Protein AF-A0A961RRI5-F1 (afdb_monomer)

Foldseek 3Di:
DDDDDPVVLVPDDLVRQLVVCVVVVNPPSVVDDSVRD

Nearest PDB structures (foldseek):
  6xav-assembly1_E  TM=8.875E-01  e=4.992E-01  Escherichia coli K-12
  4reb-assembly1_A  TM=7.713E-01  e=3.671E+00  Homo sapiens

Radius of gyration: 9.48 Å; Cα contacts (8 Å, |Δi|>4): 16; chains: 1; bounding box: 20×20×20 Å

Mean predicted aligned error: 3.46 Å

Sequence (37 aa):
MQQMKLQELKAKTPTDLVSFAEGLEVENASTMRKQEL

Solvent-accessible surface area (backbone atoms only — not comparable to full-atom values): 2445 Å² total; per-residue (Å²): 131,92,87,78,56,70,69,60,62,68,71,47,52,65,68,57,45,28,55,53,34,47,76,68,69,42,80,68,36,87,76,52,51,78,88,78,100

Structure (mmCIF, N/CA/C/O backbone):
data_AF-A0A961RRI5-F1
#
_entry.id   AF-A0A961RRI5-F1
#
loop_
_atom_site.group_PDB
_atom_site.id
_atom_site.type_symbol
_atom_site.label_atom_id
_atom_site.label_alt_id
_atom_site.label_comp_id
_atom_site.label_asym_id
_atom_site.label_entity_id
_atom_site.label_seq_id
_atom_site.pdbx_PDB_ins_code
_atom_site.Cartn_x
_atom_site.Cartn_y
_atom_site.Cartn_z
_atom_site.occupancy
_atom_site.B_iso_or_equiv
_atom_site.auth_seq_id
_atom_site.auth_comp_id
_atom_site.auth_asym_id
_atom_site.auth_atom_id
_atom_site.pdbx_PDB_model_num
ATOM 1 N N . MET A 1 1 ? -11.378 11.768 -5.537 1.00 62.00 1 MET A N 1
ATOM 2 C CA . MET A 1 1 ? -10.662 10.740 -4.750 1.00 62.00 1 MET A CA 1
ATOM 3 C C . MET A 1 1 ? -11.696 9.950 -3.968 1.00 62.00 1 MET A C 1
ATOM 5 O O . MET A 1 1 ? -12.589 10.578 -3.408 1.00 62.00 1 MET A O 1
ATOM 9 N N . GLN A 1 2 ? -11.640 8.616 -3.976 1.00 70.75 2 GLN A N 1
ATOM 10 C CA . GLN A 1 2 ? -12.493 7.816 -3.093 1.00 70.75 2 GLN A CA 1
ATOM 11 C C . GLN A 1 2 ? -12.099 8.082 -1.640 1.00 70.75 2 GLN A C 1
ATOM 13 O O . GLN A 1 2 ? -10.916 8.102 -1.308 1.00 70.75 2 GLN A O 1
ATOM 18 N N . GLN A 1 3 ? -13.089 8.319 -0.785 1.00 75.81 3 GLN A N 1
ATOM 19 C CA . GLN A 1 3 ? -12.870 8.532 0.637 1.00 75.81 3 GLN A CA 1
ATOM 20 C C . GLN A 1 3 ? -13.048 7.190 1.349 1.00 75.81 3 GLN A C 1
ATOM 22 O O . GLN A 1 3 ? -14.120 6.595 1.276 1.00 75.81 3 G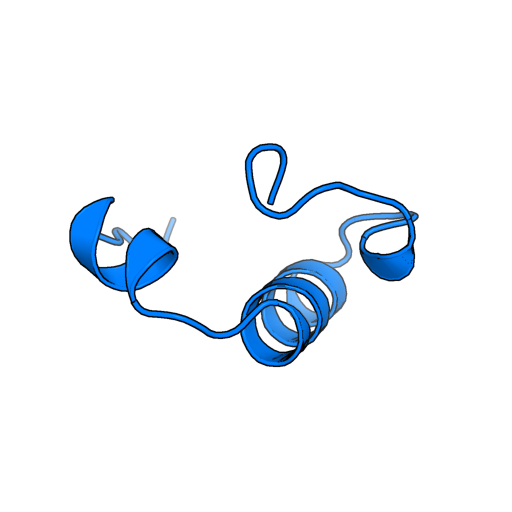LN A O 1
ATOM 27 N N . MET A 1 4 ? -11.996 6.707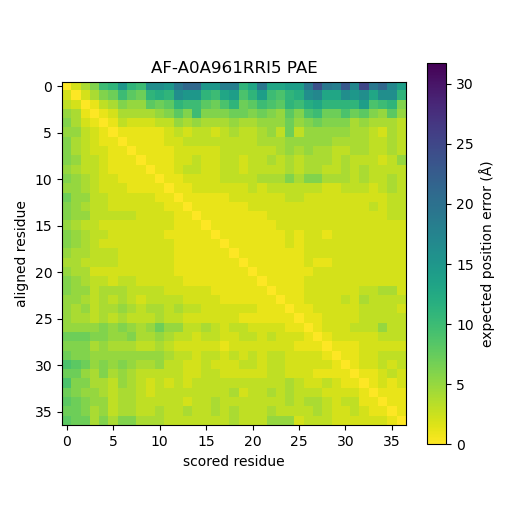 2.006 1.00 83.75 4 MET A N 1
ATOM 28 C CA . MET A 1 4 ? -11.989 5.427 2.718 1.00 83.75 4 MET A CA 1
ATOM 29 C C . MET A 1 4 ? -11.562 5.654 4.167 1.00 83.75 4 MET A C 1
ATOM 31 O O . MET A 1 4 ? -10.685 6.480 4.435 1.00 83.75 4 MET A O 1
ATOM 35 N N . LYS A 1 5 ? -12.180 4.959 5.127 1.00 89.62 5 LYS A N 1
ATOM 36 C CA . LYS A 1 5 ? -11.804 5.089 6.540 1.00 89.62 5 LYS A CA 1
ATOM 37 C C . LYS A 1 5 ? -10.594 4.211 6.846 1.00 89.62 5 LYS A C 1
ATOM 39 O O . LYS A 1 5 ? -10.513 3.065 6.417 1.00 89.62 5 LYS A O 1
ATOM 44 N N . LEU A 1 6 ? -9.701 4.701 7.708 1.00 89.12 6 LEU A N 1
ATOM 45 C CA . LEU A 1 6 ? -8.519 3.948 8.152 1.00 89.12 6 LEU A CA 1
ATOM 46 C C . LEU A 1 6 ? -8.871 2.576 8.758 1.00 89.12 6 LEU A C 1
ATOM 48 O O . LEU A 1 6 ? -8.118 1.617 8.617 1.00 89.12 6 LEU A O 1
ATOM 52 N N . GLN A 1 7 ? -10.018 2.466 9.431 1.00 89.62 7 GLN A N 1
ATOM 53 C CA . GLN A 1 7 ? -10.490 1.190 9.978 1.00 89.62 7 GLN A CA 1
ATOM 54 C C . GLN A 1 7 ? -10.792 0.156 8.884 1.00 89.62 7 GLN A C 1
ATOM 56 O O . GLN A 1 7 ? -10.509 -1.023 9.078 1.00 89.62 7 GLN A O 1
ATOM 61 N N . GLU A 1 8 ? -11.305 0.589 7.733 1.00 88.44 8 GLU A N 1
ATOM 62 C CA . GLU A 1 8 ? -11.632 -0.290 6.606 1.00 88.44 8 GLU A CA 1
ATOM 63 C C . GLU A 1 8 ? -10.360 -0.810 5.929 1.00 88.44 8 GLU A C 1
ATOM 65 O O . GLU A 1 8 ? -10.276 -1.994 5.614 1.00 88.44 8 GLU A O 1
ATOM 70 N N . LEU A 1 9 ? -9.334 0.038 5.790 1.00 88.81 9 LEU A N 1
ATOM 71 C CA . LEU A 1 9 ? -8.011 -0.372 5.302 1.00 88.81 9 LEU A CA 1
ATOM 72 C C . LEU A 1 9 ? -7.355 -1.391 6.242 1.00 88.81 9 LEU A C 1
ATOM 74 O O . LEU A 1 9 ? -6.853 -2.423 5.804 1.00 88.81 9 LEU A O 1
ATOM 78 N N . LYS A 1 10 ? -7.430 -1.165 7.559 1.00 87.44 10 LYS A N 1
ATOM 79 C CA . LYS A 1 10 ? -6.864 -2.092 8.553 1.00 87.44 10 LYS A CA 1
ATOM 80 C C . LYS A 1 10 ? -7.550 -3.460 8.564 1.00 87.44 10 LYS A C 1
ATOM 82 O O . LYS A 1 10 ? -6.875 -4.457 8.840 1.00 87.44 10 LYS A O 1
ATOM 87 N N . ALA A 1 11 ? -8.848 -3.504 8.258 1.00 91.94 11 ALA A N 1
ATOM 88 C CA . ALA A 1 11 ? -9.639 -4.731 8.192 1.00 91.94 11 ALA A CA 1
ATOM 89 C C . ALA A 1 11 ? -9.326 -5.601 6.960 1.00 91.94 11 ALA A C 1
ATOM 91 O O . ALA A 1 11 ? -9.573 -6.805 6.999 1.00 91.94 11 ALA A O 1
ATOM 92 N N . LYS A 1 12 ? -8.756 -5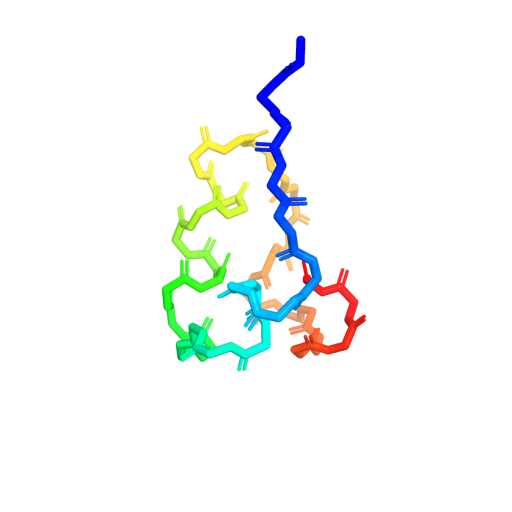.031 5.890 1.00 91.44 12 LYS A N 1
ATOM 93 C CA . LYS A 1 12 ? -8.363 -5.781 4.688 1.00 91.44 12 LYS A CA 1
ATOM 94 C C . LYS A 1 12 ? -7.185 -6.720 4.954 1.00 91.44 12 LYS A C 1
ATOM 96 O O . LYS A 1 12 ? -6.301 -6.441 5.781 1.00 91.44 12 LYS A O 1
ATOM 101 N N . THR A 1 13 ? -7.159 -7.844 4.244 1.00 93.69 13 THR A N 1
ATOM 102 C CA . THR A 1 13 ? -6.005 -8.746 4.269 1.00 93.69 13 THR A CA 1
ATOM 103 C C . THR A 1 13 ? -4.836 -8.127 3.491 1.00 93.69 13 THR A C 1
ATOM 105 O O . THR A 1 13 ? -5.057 -7.244 2.661 1.00 93.69 13 THR A O 1
ATOM 108 N N . PRO A 1 14 ? -3.582 -8.554 3.733 1.00 93.19 14 PRO A N 1
ATOM 109 C CA . PRO A 1 14 ? -2.446 -8.098 2.931 1.00 93.19 14 PRO A CA 1
ATOM 110 C C . PRO A 1 14 ? -2.659 -8.305 1.424 1.00 93.19 14 PRO A C 1
ATOM 112 O O . PRO A 1 14 ? -2.373 -7.407 0.644 1.00 93.19 14 PRO A O 1
ATOM 115 N N . THR A 1 15 ? -3.235 -9.440 1.019 1.00 94.50 15 THR A N 1
ATOM 116 C CA . THR A 1 15 ? -3.524 -9.746 -0.391 1.00 94.50 15 THR A CA 1
ATOM 117 C C . THR A 1 15 ? -4.552 -8.788 -0.996 1.00 94.50 15 THR A C 1
ATOM 119 O O . THR A 1 15 ? -4.375 -8.333 -2.126 1.00 94.50 15 THR A O 1
ATOM 122 N N . ASP A 1 16 ? -5.592 -8.425 -0.237 1.00 94.38 16 ASP A N 1
ATOM 123 C CA . ASP A 1 16 ? -6.597 -7.457 -0.695 1.00 94.38 16 ASP A CA 1
ATOM 124 C C . ASP A 1 16 ? -6.011 -6.049 -0.842 1.00 94.38 16 ASP A C 1
ATOM 126 O O . ASP A 1 16 ? -6.406 -5.309 -1.740 1.00 94.38 16 ASP A O 1
ATOM 130 N N . LEU A 1 17 ? -5.089 -5.666 0.049 1.00 94.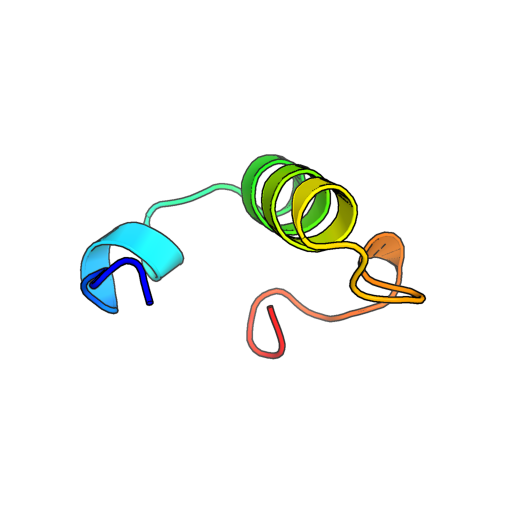06 17 LEU A N 1
ATOM 131 C CA . LEU A 1 17 ? -4.412 -4.368 0.001 1.00 94.06 17 LEU A CA 1
ATOM 132 C C . LEU A 1 17 ? -3.471 -4.270 -1.199 1.00 94.06 17 LEU A C 1
ATOM 134 O O . LEU A 1 17 ? -3.495 -3.261 -1.894 1.00 94.06 17 LEU A O 1
ATOM 138 N N . VAL A 1 18 ? -2.713 -5.332 -1.485 1.00 94.25 18 VAL A N 1
ATOM 139 C CA . VAL A 1 18 ? -1.865 -5.410 -2.684 1.00 94.25 18 VAL A CA 1
ATOM 140 C C . VAL A 1 18 ? -2.717 -5.321 -3.949 1.00 94.25 18 VAL A C 1
ATOM 142 O O . VAL A 1 18 ? -2.463 -4.459 -4.779 1.00 94.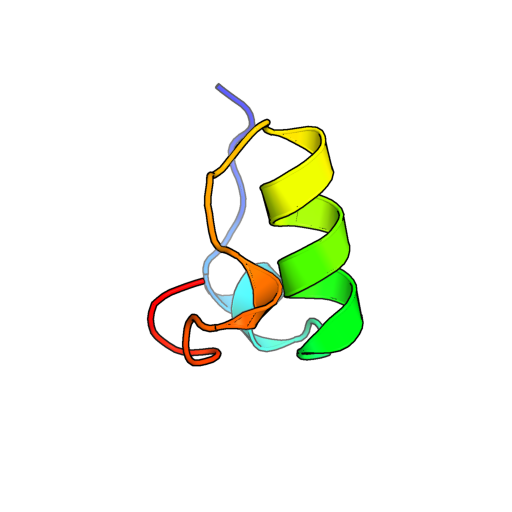25 18 VAL A O 1
ATOM 145 N N . SER A 1 19 ? -3.786 -6.119 -4.052 1.00 94.81 19 SER A N 1
ATOM 146 C CA . SER A 1 19 ? -4.675 -6.109 -5.229 1.00 94.81 19 SER A CA 1
ATOM 147 C C . SER A 1 19 ? -5.329 -4.740 -5.450 1.00 94.81 19 SER A C 1
ATOM 149 O O . SER A 1 19 ? -5.501 -4.288 -6.580 1.00 94.81 19 SER A O 1
ATOM 151 N N . PHE A 1 20 ? -5.702 -4.061 -4.361 1.00 93.75 20 PHE A N 1
ATOM 152 C CA . PHE A 1 20 ? -6.247 -2.709 -4.415 1.00 93.75 20 PHE A CA 1
ATOM 153 C C . PHE A 1 20 ? -5.202 -1.686 -4.879 1.00 93.75 20 PHE A C 1
ATOM 155 O O . PHE A 1 20 ? -5.509 -0.856 -5.730 1.00 93.75 20 PHE A O 1
ATOM 162 N N . ALA A 1 21 ? -3.978 -1.762 -4.354 1.00 94.12 21 ALA A N 1
ATOM 163 C CA . ALA A 1 21 ? -2.878 -0.879 -4.725 1.00 94.12 21 ALA A CA 1
ATOM 164 C C . ALA A 1 21 ? -2.437 -1.082 -6.187 1.00 94.12 21 ALA A C 1
ATOM 166 O O . ALA A 1 21 ? -2.253 -0.107 -6.909 1.00 94.12 21 ALA A O 1
ATOM 167 N N . GLU A 1 22 ? -2.365 -2.325 -6.665 1.00 94.31 22 GLU A N 1
ATOM 168 C CA . GLU A 1 22 ? -2.089 -2.649 -8.072 1.00 94.31 22 GLU A CA 1
ATOM 169 C C . GLU A 1 22 ? -3.185 -2.120 -9.009 1.00 94.31 22 GLU A C 1
ATOM 171 O O . GLU A 1 22 ? -2.880 -1.582 -10.070 1.00 94.31 22 GLU A O 1
ATOM 176 N N . GLY A 1 23 ? -4.459 -2.193 -8.602 1.00 93.38 23 GLY A N 1
ATOM 177 C CA . GLY A 1 23 ? -5.577 -1.604 -9.350 1.00 93.38 23 GLY A CA 1
ATOM 178 C C . GLY A 1 23 ? -5.552 -0.070 -9.414 1.00 93.38 23 GLY A C 1
ATOM 179 O O . GLY A 1 23 ? -6.213 0.519 -10.268 1.00 93.38 23 GLY A O 1
ATOM 180 N N . LEU A 1 24 ? -4.788 0.572 -8.528 1.00 92.94 24 LEU A N 1
ATOM 181 C CA . LEU A 1 24 ? -4.484 2.004 -8.548 1.00 92.94 24 LEU A CA 1
ATOM 182 C C . LEU A 1 24 ? -3.118 2.306 -9.187 1.00 92.94 24 LEU A C 1
ATOM 184 O O . LEU A 1 24 ? -2.644 3.435 -9.082 1.00 92.94 24 LEU A O 1
ATOM 188 N N . GLU A 1 25 ? -2.498 1.311 -9.828 1.00 94.75 25 GLU A N 1
ATOM 189 C CA . GLU A 1 25 ? -1.198 1.407 -10.500 1.00 94.75 25 GLU A CA 1
ATOM 190 C C . GLU A 1 25 ? -0.042 1.797 -9.554 1.00 94.75 25 GLU A C 1
ATOM 192 O O . GLU A 1 25 ? 0.941 2.413 -9.963 1.00 94.75 25 GLU A O 1
ATOM 197 N N . VAL A 1 26 ? -0.130 1.420 -8.272 1.00 92.69 26 VAL A N 1
ATOM 198 C CA . VAL A 1 26 ? 0.963 1.603 -7.306 1.00 92.69 26 VAL A CA 1
ATOM 199 C C . VAL A 1 26 ? 2.076 0.597 -7.595 1.00 92.69 26 VAL A C 1
ATOM 201 O O . VAL A 1 26 ? 1.918 -0.613 -7.418 1.00 92.69 26 VAL A O 1
ATOM 204 N N . GLU A 1 27 ? 3.232 1.103 -8.018 1.00 94.31 27 GLU A N 1
ATOM 205 C CA . GLU A 1 27 ? 4.395 0.273 -8.323 1.00 94.31 27 GLU A CA 1
ATOM 206 C C . GLU A 1 27 ? 4.937 -0.450 -7.081 1.00 94.31 27 GLU A C 1
ATOM 208 O O . GLU A 1 27 ? 5.001 0.104 -5.984 1.00 94.31 27 GLU A O 1
ATOM 213 N N . ASN A 1 28 ? 5.395 -1.692 -7.269 1.00 92.19 28 ASN A N 1
ATOM 214 C CA . ASN A 1 28 ? 6.016 -2.524 -6.230 1.00 92.19 28 ASN A CA 1
ATOM 215 C C . ASN A 1 28 ? 5.126 -2.823 -5.003 1.00 92.19 28 ASN A C 1
ATOM 217 O O . ASN A 1 28 ? 5.651 -3.227 -3.961 1.00 92.19 28 ASN A O 1
ATOM 221 N N . ALA A 1 29 ? 3.797 -2.704 -5.125 1.00 93.25 29 ALA A N 1
ATOM 222 C CA . ALA A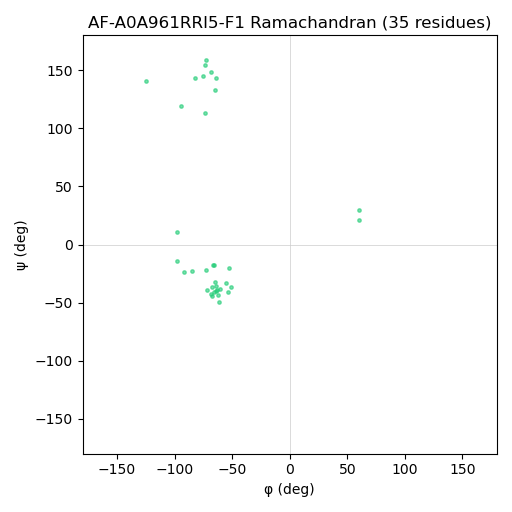 1 29 ? 2.841 -2.952 -4.040 1.00 93.25 29 ALA A CA 1
ATOM 223 C C . ALA A 1 29 ? 3.039 -4.305 -3.328 1.00 93.25 29 ALA A C 1
ATOM 225 O O . ALA A 1 29 ? 2.930 -4.388 -2.107 1.00 93.25 29 ALA A O 1
ATOM 226 N N . SER A 1 30 ? 3.410 -5.358 -4.061 1.00 91.88 30 SER A N 1
ATOM 227 C CA . SER A 1 30 ? 3.671 -6.697 -3.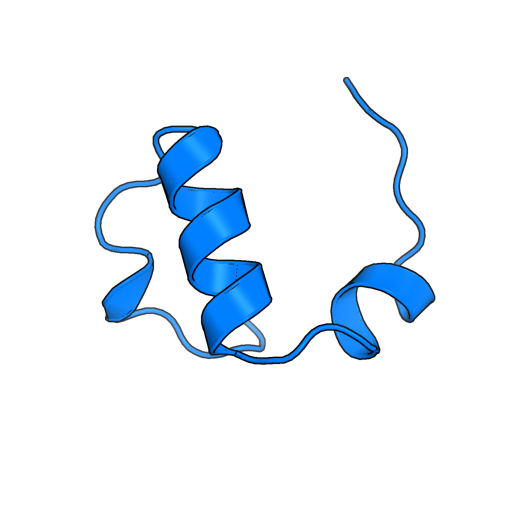512 1.00 91.88 30 SER A CA 1
ATOM 228 C C . SER A 1 30 ? 4.888 -6.785 -2.577 1.00 91.88 30 SER A C 1
ATOM 230 O O . SER A 1 30 ? 5.008 -7.743 -1.812 1.00 91.88 30 SER A O 1
ATOM 232 N N . THR A 1 31 ? 5.785 -5.794 -2.613 1.00 93.44 31 THR A N 1
ATOM 233 C CA . THR A 1 31 ? 6.974 -5.710 -1.744 1.00 93.44 31 THR A CA 1
ATOM 234 C C . THR A 1 31 ? 6.767 -4.807 -0.527 1.00 93.44 31 THR A C 1
ATOM 236 O O . THR A 1 31 ? 7.559 -4.857 0.417 1.00 93.44 31 THR A O 1
ATOM 239 N N . MET A 1 32 ? 5.701 -4.002 -0.533 1.00 92.94 32 MET A N 1
ATOM 240 C CA . MET A 1 32 ? 5.364 -3.081 0.547 1.00 92.94 32 MET A CA 1
ATOM 241 C C . MET A 1 32 ? 4.777 -3.836 1.742 1.00 92.94 32 MET A C 1
ATOM 243 O O . MET A 1 32 ? 4.052 -4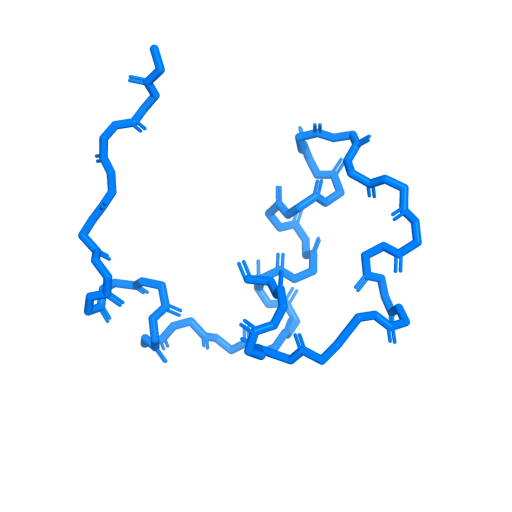.827 1.615 1.00 92.94 32 MET A O 1
ATOM 247 N N . ARG A 1 33 ? 5.069 -3.362 2.953 1.00 90.56 33 ARG A N 1
ATOM 248 C CA . ARG A 1 33 ? 4.449 -3.878 4.175 1.00 90.56 33 ARG A CA 1
ATOM 249 C C . ARG A 1 33 ? 3.011 -3.386 4.263 1.00 90.56 33 ARG A C 1
ATOM 251 O O . ARG A 1 33 ? 2.691 -2.279 3.858 1.00 90.56 33 ARG A 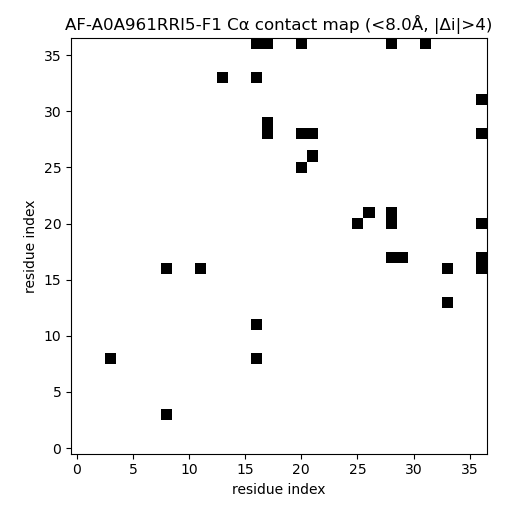O 1
ATOM 258 N N . LYS A 1 34 ? 2.163 -4.140 4.967 1.00 86.81 34 LYS A N 1
ATOM 259 C CA . LYS A 1 34 ? 0.762 -3.761 5.255 1.00 86.81 34 LYS A CA 1
ATOM 260 C C . LYS A 1 34 ? 0.589 -2.368 5.898 1.00 86.81 34 LYS A C 1
ATOM 262 O O . LYS A 1 34 ? -0.508 -1.844 5.924 1.00 86.81 34 LYS A O 1
ATOM 267 N N . GLN A 1 35 ? 1.630 -1.813 6.510 1.00 87.44 35 GLN A N 1
ATOM 268 C CA . GLN A 1 35 ? 1.576 -0.478 7.121 1.00 87.44 35 GLN A CA 1
ATOM 269 C C . GLN A 1 35 ? 1.836 0.641 6.102 1.00 87.44 35 GLN A C 1
ATOM 271 O O . GLN A 1 35 ? 1.495 1.790 6.363 1.00 87.44 35 GLN A O 1
ATOM 276 N N . GLU A 1 36 ? 2.507 0.292 5.004 1.00 85.12 36 GLU A N 1
ATOM 277 C CA . GLU A 1 36 ? 2.880 1.165 3.890 1.00 85.12 36 GLU A CA 1
ATOM 278 C C . GLU A 1 36 ? 1.804 1.146 2.788 1.00 85.12 36 GLU A C 1
ATOM 280 O O . GLU A 1 36 ? 1.711 2.106 2.028 1.00 85.12 36 GLU A O 1
ATOM 285 N N . LEU A 1 37 ? 1.004 0.069 2.734 1.00 83.25 37 LEU A N 1
ATOM 286 C CA . LEU A 1 37 ? -0.224 -0.083 1.939 1.00 83.25 37 LEU A CA 1
ATOM 287 C C . LEU A 1 37 ? -1.448 0.476 2.681 1.00 83.25 37 LEU A C 1
ATOM 289 O O . LEU A 1 37 ? -2.283 1.137 2.026 1.00 83.25 37 LEU A O 1
#

Secondary structure (DSSP, 8-state):
-----HHHHHHS-HHHHHHHHHHTT-TTGGGS-TTT-

pLDDT: mean 89.59, std 6.92, range [62.0, 94.81]